Protein AF-A0A2N5KCR0-F1 (afdb_monomer_lite)

pLDDT: mean 78.86, std 12.56, range [38.44, 92.69]

Foldseek 3Di:
DPDDPDDLLRLVVLLVVCVVVPDDLVVSCVVVVHDSVVNVVSCVVPVVPDSVNVVVVVVVVVVVVVVVVD

Secondary structure (DSSP, 8-state):
----SS-HHHHHHHHHHHHSSSS-HHHHHHHTT--HHHHHHHHHHHTT--HHHHHHHHHHHHHHHHHTT-

Structure (mmCIF, N/CA/C/O backbone):
data_AF-A0A2N5KCR0-F1
#
_entry.id   AF-A0A2N5KCR0-F1
#
loop_
_atom_site.group_PDB
_atom_site.id
_atom_site.type_symbol
_atom_site.label_atom_id
_atom_site.label_alt_id
_atom_site.label_comp_id
_atom_site.label_asym_id
_atom_site.label_entity_id
_atom_site.label_seq_id
_atom_site.pdbx_PDB_ins_code
_atom_site.Cartn_x
_atom_site.Cartn_y
_atom_site.Cartn_z
_atom_site.occupancy
_atom_site.B_iso_or_equiv
_atom_site.auth_seq_id
_atom_site.auth_comp_id
_atom_site.auth_asym_id
_atom_site.auth_atom_id
_atom_site.pdbx_PDB_model_num
ATOM 1 N N . MET A 1 1 ? 16.676 -11.181 4.816 1.00 38.44 1 MET A N 1
ATOM 2 C CA . MET A 1 1 ? 15.523 -10.267 4.988 1.00 38.44 1 MET A CA 1
ATOM 3 C C . MET A 1 1 ? 14.340 -11.109 5.426 1.00 38.44 1 MET A C 1
ATOM 5 O O . MET A 1 1 ? 14.131 -12.148 4.814 1.00 38.44 1 MET A O 1
ATOM 9 N N . LYS A 1 2 ? 13.638 -10.749 6.512 1.00 40.62 2 LYS A N 1
ATOM 10 C CA . LYS A 1 2 ? 12.401 -11.451 6.901 1.00 40.62 2 LYS A CA 1
ATOM 11 C C . LYS A 1 2 ? 11.466 -11.440 5.691 1.00 40.62 2 LYS A C 1
ATOM 13 O O . LYS A 1 2 ? 11.252 -10.369 5.132 1.00 40.62 2 LYS A O 1
ATOM 18 N N . MET A 1 3 ? 10.991 -12.613 5.275 1.00 43.50 3 MET A N 1
ATOM 19 C CA . MET A 1 3 ? 9.988 -12.737 4.219 1.00 43.50 3 MET A CA 1
ATOM 20 C C . MET A 1 3 ? 8.816 -11.833 4.601 1.00 43.50 3 MET A C 1
ATOM 22 O O . MET A 1 3 ? 8.207 -12.035 5.652 1.00 43.50 3 MET A O 1
ATOM 26 N N . SER A 1 4 ? 8.565 -10.7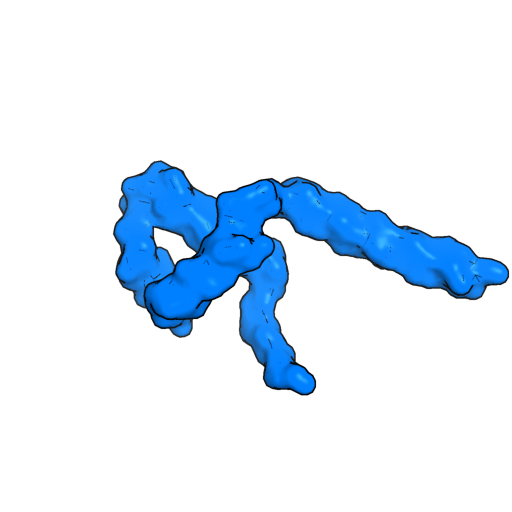86 3.819 1.00 57.56 4 SER A N 1
ATOM 27 C CA . SER A 1 4 ? 7.404 -9.929 4.027 1.00 57.56 4 SER A CA 1
ATOM 28 C C . SER A 1 4 ? 6.158 -10.803 3.910 1.00 57.56 4 SER A C 1
ATOM 30 O O . SER A 1 4 ? 5.948 -11.424 2.874 1.00 57.56 4 SER A O 1
ATOM 32 N N . THR A 1 5 ? 5.343 -10.872 4.964 1.00 74.56 5 THR A N 1
ATOM 33 C CA . THR A 1 5 ? 4.096 -11.662 4.980 1.00 74.56 5 THR A CA 1
ATOM 34 C C . THR A 1 5 ? 3.105 -11.210 3.901 1.00 74.56 5 THR A C 1
ATOM 36 O O . THR A 1 5 ? 2.222 -11.968 3.516 1.00 74.56 5 THR A O 1
ATOM 39 N N . PHE A 1 6 ? 3.267 -9.985 3.395 1.00 83.19 6 PHE A N 1
ATOM 40 C CA . PHE A 1 6 ? 2.425 -9.385 2.371 1.00 83.19 6 PHE A CA 1
ATOM 41 C C . PHE A 1 6 ? 3.175 -9.274 1.045 1.00 83.19 6 PHE A C 1
ATOM 43 O O . PHE A 1 6 ? 4.296 -8.758 0.989 1.00 83.19 6 PHE A O 1
ATOM 50 N N . THR A 1 7 ? 2.526 -9.734 -0.020 1.00 86.50 7 THR A N 1
ATO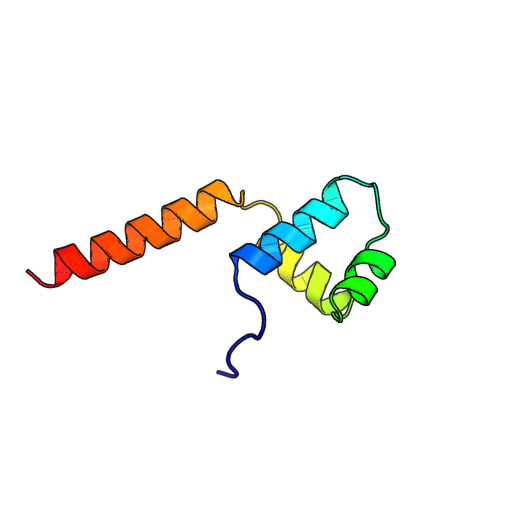M 51 C CA . THR A 1 7 ? 2.960 -9.502 -1.401 1.00 86.50 7 THR A CA 1
ATOM 52 C C . THR A 1 7 ? 2.698 -8.056 -1.817 1.00 86.50 7 THR A C 1
ATOM 54 O O . THR A 1 7 ? 1.841 -7.376 -1.256 1.00 86.50 7 THR A O 1
ATOM 57 N N . GLU A 1 8 ? 3.415 -7.577 -2.831 1.00 84.12 8 GLU A N 1
ATOM 58 C CA . GLU A 1 8 ? 3.238 -6.216 -3.356 1.00 84.12 8 GLU A CA 1
ATOM 59 C C . GLU A 1 8 ? 1.822 -5.988 -3.899 1.00 84.12 8 GLU A C 1
ATOM 61 O O . GLU A 1 8 ? 1.249 -4.920 -3.705 1.00 84.12 8 GLU A O 1
ATOM 66 N N . GLU A 1 9 ? 1.220 -7.025 -4.482 1.00 83.81 9 GLU A N 1
ATOM 67 C CA . GLU A 1 9 ? -0.173 -7.021 -4.934 1.00 83.81 9 GLU A CA 1
ATOM 68 C C . GLU A 1 9 ? -1.139 -6.805 -3.758 1.00 83.81 9 GLU A C 1
ATOM 70 O O . GLU A 1 9 ? -1.999 -5.925 -3.822 1.00 83.81 9 GLU A O 1
ATOM 75 N N . GLN A 1 10 ? -0.949 -7.529 -2.648 1.00 87.38 10 GLN A N 1
ATOM 76 C CA . GLN A 1 10 ? -1.755 -7.348 -1.434 1.00 87.38 10 GLN A CA 1
ATOM 77 C C . GLN A 1 10 ? -1.582 -5.951 -0.836 1.00 87.38 10 GLN A C 1
ATOM 79 O O . GLN A 1 10 ? -2.562 -5.337 -0.425 1.00 87.38 10 GLN A O 1
ATOM 84 N N . ILE A 1 11 ? -0.353 -5.427 -0.814 1.00 89.19 11 ILE A N 1
ATOM 85 C CA . ILE A 1 11 ? -0.078 -4.080 -0.307 1.00 89.19 11 ILE A CA 1
ATOM 86 C C . ILE A 1 11 ? -0.865 -3.037 -1.106 1.00 89.19 11 ILE A C 1
ATOM 88 O O . ILE A 1 11 ? -1.535 -2.196 -0.508 1.00 89.19 11 ILE A O 1
ATOM 92 N N . VAL A 1 12 ? -0.837 -3.099 -2.440 1.00 86.75 12 VAL A N 1
ATOM 93 C CA . VAL A 1 12 ? -1.571 -2.130 -3.269 1.00 86.75 12 VAL A CA 1
ATOM 94 C C . VAL A 1 12 ? -3.082 -2.296 -3.143 1.00 86.75 12 VAL A C 1
ATOM 96 O O . VAL A 1 12 ? -3.788 -1.292 -3.093 1.00 86.75 12 VAL A O 1
ATOM 99 N N . GLN A 1 13 ? -3.599 -3.523 -3.020 1.00 87.25 13 GLN A N 1
ATOM 100 C CA . GLN A 1 13 ? -5.028 -3.724 -2.754 1.00 87.25 13 GLN A CA 1
ATOM 101 C C . GLN A 1 13 ? -5.467 -3.063 -1.440 1.00 87.25 13 GLN A C 1
ATOM 103 O O . GLN A 1 13 ? -6.491 -2.383 -1.421 1.00 87.25 13 GLN A O 1
ATOM 108 N N . ILE A 1 14 ? -4.673 -3.200 -0.374 1.00 89.69 14 ILE A N 1
ATOM 109 C CA . ILE A 1 14 ? -4.946 -2.574 0.929 1.00 89.69 14 ILE A CA 1
ATOM 110 C C . ILE A 1 14 ? -4.898 -1.042 0.828 1.00 89.69 14 ILE A C 1
ATOM 112 O O . ILE A 1 14 ? -5.745 -0.357 1.398 1.00 89.69 14 ILE A O 1
ATOM 116 N N . LEU A 1 15 ? -3.924 -0.488 0.097 1.00 88.44 15 LEU A N 1
ATOM 117 C CA . LEU A 1 15 ? -3.841 0.958 -0.132 1.00 88.44 15 LEU A CA 1
ATOM 118 C C . LEU A 1 15 ? -5.065 1.474 -0.895 1.00 88.44 15 LEU A C 1
ATOM 120 O O . LEU A 1 15 ? -5.668 2.457 -0.473 1.00 88.44 15 LEU A O 1
ATOM 124 N N . ARG A 1 16 ? -5.483 0.765 -1.948 1.00 86.12 16 ARG A N 1
ATOM 125 C CA . ARG A 1 16 ? -6.645 1.135 -2.761 1.00 86.12 16 ARG A CA 1
ATOM 126 C C . ARG A 1 16 ? -7.952 1.076 -1.971 1.00 86.12 16 ARG A C 1
ATOM 128 O O . ARG A 1 16 ? -8.781 1.964 -2.127 1.00 86.12 16 ARG A O 1
ATOM 135 N N . GLU A 1 17 ? -8.124 0.079 -1.102 1.00 87.19 17 GLU A N 1
ATOM 136 C CA . GLU A 1 17 ? -9.286 -0.033 -0.203 1.00 87.19 17 GLU A CA 1
ATOM 137 C C . GLU A 1 17 ? -9.400 1.166 0.754 1.00 87.19 17 GLU A C 1
ATOM 139 O O . GLU A 1 17 ? -10.498 1.602 1.093 1.00 87.19 17 GLU A O 1
ATOM 144 N N . ALA A 1 18 ? -8.271 1.745 1.166 1.00 86.25 18 ALA A N 1
ATOM 145 C CA . ALA A 1 18 ? -8.268 2.980 1.944 1.00 86.25 18 ALA A CA 1
ATOM 146 C C . ALA A 1 18 ? -8.482 4.242 1.083 1.00 86.25 18 ALA A C 1
ATOM 148 O O . ALA A 1 18 ? -8.925 5.264 1.604 1.00 86.25 18 ALA A O 1
ATOM 149 N N . GLU A 1 19 ? -8.175 4.194 -0.217 1.00 81.94 19 GLU A N 1
ATOM 150 C CA . GLU A 1 19 ? -8.386 5.300 -1.163 1.00 81.94 19 GLU A CA 1
ATOM 151 C C . GLU A 1 19 ? -9.824 5.389 -1.692 1.00 81.94 19 GLU A C 1
ATOM 153 O O . GLU A 1 19 ? -10.256 6.486 -2.043 1.00 81.94 19 GLU A O 1
ATOM 158 N N . THR A 1 20 ? -10.598 4.293 -1.704 1.00 79.25 20 THR A N 1
ATOM 159 C CA . THR A 1 20 ? -12.028 4.339 -2.080 1.00 79.25 20 THR A CA 1
ATOM 160 C C . THR A 1 20 ? -12.885 5.118 -1.079 1.00 79.25 20 THR A C 1
ATOM 162 O O . THR A 1 20 ? -14.011 5.492 -1.397 1.00 79.25 20 THR A O 1
ATOM 165 N N . GLY A 1 21 ? -12.359 5.409 0.117 1.00 74.19 21 GLY A N 1
ATOM 166 C CA . GLY A 1 21 ? -13.015 6.246 1.125 1.00 74.19 21 GLY A CA 1
ATOM 167 C C . GLY A 1 21 ? -14.146 5.555 1.895 1.00 74.19 21 GLY A C 1
ATOM 168 O O . GLY A 1 21 ? -14.756 6.175 2.762 1.00 74.19 21 GLY A O 1
ATOM 169 N N . GLU A 1 22 ? -14.410 4.274 1.628 1.00 78.25 22 GLU A N 1
ATOM 170 C CA . GLU A 1 22 ? -15.455 3.488 2.304 1.00 78.25 22 GLU A CA 1
ATOM 171 C C . GLU A 1 22 ? -15.082 3.127 3.751 1.00 78.25 22 GLU A C 1
ATOM 173 O O . GLU A 1 22 ? -15.951 2.899 4.595 1.00 78.25 22 GLU A O 1
ATOM 178 N N . GLN A 1 23 ? -13.783 3.076 4.061 1.00 83.19 23 GLN A N 1
ATOM 179 C CA . GLN A 1 23 ? -13.264 2.731 5.383 1.00 83.19 23 GLN A CA 1
ATOM 180 C C . GLN A 1 23 ? -12.145 3.689 5.801 1.00 83.19 23 GLN A C 1
ATOM 182 O O . GLN A 1 23 ? -11.324 4.117 4.995 1.00 83.19 23 GLN A O 1
ATOM 187 N N . THR A 1 24 ? -12.076 4.008 7.096 1.00 88.88 24 THR A N 1
ATOM 188 C CA . THR A 1 24 ? -10.953 4.778 7.644 1.00 88.88 24 THR A CA 1
ATOM 189 C C . THR A 1 24 ? -9.671 3.945 7.620 1.00 88.88 24 THR A C 1
ATOM 191 O O . THR A 1 24 ? -9.713 2.727 7.805 1.00 88.88 24 THR A O 1
ATOM 194 N N . ILE A 1 25 ? -8.513 4.600 7.477 1.00 87.69 25 ILE A N 1
ATOM 195 C CA . ILE A 1 25 ? -7.195 3.936 7.482 1.00 87.69 25 ILE A CA 1
ATOM 196 C C . ILE A 1 25 ? -7.031 3.053 8.727 1.00 87.69 25 ILE A C 1
ATOM 198 O O . ILE A 1 25 ? -6.605 1.907 8.616 1.00 87.69 25 ILE A O 1
ATOM 202 N N . GLY A 1 26 ? -7.456 3.532 9.900 1.00 88.62 26 GLY A N 1
ATOM 203 C CA . GLY A 1 26 ? -7.418 2.751 11.136 1.00 88.62 26 GLY A CA 1
ATOM 204 C C . GLY A 1 26 ? -8.282 1.482 11.103 1.00 88.62 26 GLY A C 1
ATOM 205 O O . GLY A 1 26 ? -7.905 0.478 11.708 1.00 88.62 26 GLY A O 1
ATOM 206 N N . ARG A 1 27 ? -9.414 1.484 10.384 1.00 91.25 27 ARG A N 1
ATOM 207 C CA . ARG A 1 27 ? -10.255 0.290 10.198 1.00 91.25 27 ARG A CA 1
ATOM 208 C C . ARG A 1 27 ? -9.601 -0.695 9.235 1.00 91.25 27 ARG A C 1
ATOM 210 O O . ARG A 1 27 ? -9.478 -1.861 9.590 1.00 91.25 27 ARG A O 1
ATOM 217 N N . VAL A 1 28 ? -9.113 -0.215 8.092 1.00 91.00 28 VAL A N 1
ATOM 218 C CA . VAL A 1 28 ? -8.359 -1.024 7.117 1.00 91.00 28 VAL A CA 1
ATOM 219 C C . VAL A 1 28 ? -7.155 -1.686 7.798 1.00 91.00 28 VAL A C 1
ATOM 221 O O . VAL A 1 28 ? -6.962 -2.895 7.705 1.00 91.00 28 VAL A O 1
ATOM 224 N N . CYS A 1 29 ? -6.405 -0.925 8.596 1.00 91.25 29 CYS A N 1
ATOM 225 C CA . CYS A 1 29 ? -5.265 -1.435 9.350 1.00 91.25 29 CYS A CA 1
ATOM 226 C C . CYS A 1 29 ? -5.651 -2.566 10.316 1.00 91.25 29 CYS A C 1
ATOM 228 O O . CYS A 1 29 ? -4.977 -3.592 10.357 1.00 91.25 29 CYS A O 1
ATOM 230 N N . ARG A 1 30 ? -6.767 -2.429 11.048 1.00 91.50 30 ARG A N 1
ATOM 231 C CA . ARG A 1 30 ? -7.264 -3.491 11.941 1.00 91.50 30 ARG A CA 1
ATOM 232 C C . ARG A 1 30 ? -7.737 -4.727 11.180 1.00 91.50 30 ARG A C 1
ATOM 234 O O . ARG A 1 30 ? -7.416 -5.829 11.609 1.00 91.50 30 ARG A O 1
ATOM 241 N N . THR A 1 31 ? -8.459 -4.553 10.072 1.00 90.50 31 THR A N 1
ATOM 242 C CA . THR A 1 31 ? -8.952 -5.662 9.237 1.00 90.50 31 THR A CA 1
ATOM 243 C C . THR A 1 31 ? -7.802 -6.515 8.706 1.00 90.50 31 THR A C 1
ATOM 245 O O . THR A 1 31 ? -7.872 -7.739 8.755 1.00 90.50 31 THR A O 1
ATOM 248 N N . HIS A 1 32 ? -6.720 -5.872 8.256 1.00 89.44 32 HIS A N 1
ATOM 249 C CA . HIS A 1 32 ? -5.552 -6.551 7.681 1.00 89.44 32 HIS A CA 1
ATOM 250 C C . HIS A 1 32 ? -4.447 -6.860 8.703 1.00 89.44 32 HIS A C 1
ATOM 252 O O . HIS A 1 32 ? -3.404 -7.397 8.337 1.00 89.44 32 HIS A O 1
ATOM 258 N N . GLY A 1 33 ? -4.650 -6.533 9.985 1.00 90.50 33 GLY A N 1
ATOM 259 C CA . GLY A 1 33 ? -3.683 -6.801 11.054 1.00 90.50 33 GLY A CA 1
ATOM 260 C C . GLY A 1 33 ? -2.367 -6.025 10.926 1.00 90.50 33 GLY A C 1
ATOM 261 O O . GLY A 1 33 ? -1.323 -6.500 11.373 1.00 90.50 33 GLY A O 1
ATOM 262 N N . ILE A 1 34 ? -2.396 -4.843 10.310 1.00 92.00 34 ILE A N 1
ATOM 263 C CA . ILE A 1 34 ? -1.227 -3.977 10.115 1.00 92.00 34 ILE A CA 1
ATOM 264 C C . ILE A 1 34 ? -1.318 -2.726 10.988 1.00 92.00 34 ILE A C 1
ATOM 266 O O . ILE A 1 34 ? -2.392 -2.302 11.404 1.00 92.00 34 ILE A O 1
ATOM 270 N N . SER A 1 35 ? -0.175 -2.104 11.267 1.00 91.69 35 SER A N 1
ATOM 271 C CA . SER A 1 35 ? -0.142 -0.797 11.926 1.00 91.69 35 SER A CA 1
ATOM 272 C C . SER A 1 35 ? -0.305 0.337 10.913 1.00 91.69 35 SER A C 1
ATOM 274 O O . SER A 1 35 ? 0.153 0.231 9.774 1.00 91.69 35 SER A O 1
ATOM 276 N N . GLU A 1 36 ? -0.862 1.470 11.344 1.00 90.12 36 GLU A N 1
ATOM 277 C CA . GLU A 1 36 ? -0.983 2.664 10.492 1.00 90.12 36 GLU A CA 1
ATOM 278 C C . GLU A 1 36 ? 0.383 3.145 9.981 1.00 90.12 36 GLU A C 1
ATOM 280 O O . GLU A 1 36 ? 0.516 3.556 8.833 1.00 90.12 36 GLU A O 1
ATOM 285 N N . ASN A 1 37 ? 1.441 3.002 10.785 1.00 92.69 37 ASN A N 1
ATOM 286 C CA . ASN A 1 37 ? 2.803 3.314 10.351 1.00 92.69 37 ASN A CA 1
ATOM 287 C C . ASN A 1 37 ? 3.255 2.446 9.160 1.00 92.69 37 ASN A C 1
ATOM 289 O O . ASN A 1 37 ? 3.910 2.934 8.235 1.00 92.69 37 ASN A O 1
ATOM 293 N N . THR A 1 38 ? 2.877 1.163 9.159 1.00 90.88 38 THR A N 1
ATOM 294 C CA . THR A 1 38 ? 3.133 0.250 8.034 1.00 90.88 38 THR A CA 1
ATOM 295 C C . THR A 1 38 ? 2.355 0.697 6.803 1.00 90.88 38 THR A C 1
ATOM 297 O O . THR A 1 38 ? 2.934 0.806 5.725 1.00 90.88 38 THR A O 1
ATOM 300 N N . PHE A 1 39 ? 1.080 1.051 6.980 1.00 90.94 39 PHE A N 1
ATOM 301 C CA . PHE A 1 39 ? 0.235 1.568 5.908 1.00 90.94 39 PHE A CA 1
ATOM 302 C C . PHE A 1 39 ? 0.831 2.823 5.255 1.00 90.94 39 PHE A C 1
ATOM 304 O O . PHE A 1 39 ? 0.976 2.868 4.037 1.00 90.94 39 PHE A O 1
ATOM 311 N N . TYR A 1 40 ? 1.256 3.825 6.030 1.00 90.50 40 TYR A N 1
ATOM 312 C CA . TYR A 1 40 ? 1.865 5.036 5.463 1.00 90.50 40 TYR A CA 1
ATOM 313 C C . TYR A 1 40 ? 3.224 4.771 4.806 1.00 90.50 40 TYR A C 1
ATOM 315 O O . TYR A 1 40 ? 3.542 5.376 3.781 1.00 90.50 40 TYR A O 1
ATOM 323 N N . THR A 1 41 ? 4.009 3.831 5.341 1.00 90.56 41 THR A N 1
ATOM 324 C CA . THR A 1 41 ? 5.258 3.382 4.704 1.00 90.56 41 THR A CA 1
ATOM 325 C C . THR A 1 41 ? 4.977 2.755 3.339 1.00 90.56 41 THR A C 1
ATOM 327 O O . THR A 1 41 ? 5.645 3.076 2.355 1.00 90.56 41 THR A O 1
ATOM 330 N N . TRP A 1 42 ? 3.954 1.903 3.255 1.00 90.81 42 TRP A N 1
ATOM 331 C CA . TRP A 1 42 ? 3.495 1.323 1.998 1.00 90.81 42 TRP A CA 1
ATOM 332 C C . TRP A 1 42 ? 2.944 2.380 1.054 1.00 90.81 42 TRP A C 1
ATOM 334 O O . TRP A 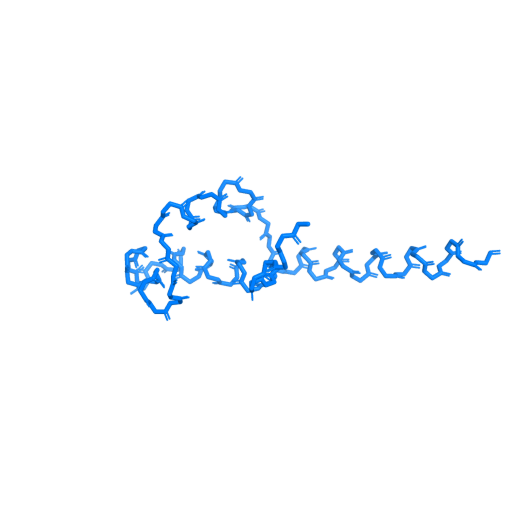1 42 ? 3.323 2.384 -0.110 1.00 90.81 42 TRP A O 1
ATOM 344 N N . ARG A 1 43 ? 2.147 3.332 1.541 1.00 87.06 43 ARG A N 1
ATOM 345 C CA . ARG A 1 43 ? 1.611 4.433 0.734 1.00 87.06 43 ARG A CA 1
ATOM 346 C C . ARG A 1 43 ? 2.720 5.290 0.131 1.00 87.06 43 ARG A C 1
ATOM 348 O O . ARG A 1 43 ? 2.634 5.665 -1.028 1.00 87.06 43 ARG A O 1
ATOM 355 N N . LYS A 1 44 ? 3.799 5.554 0.871 1.00 85.38 44 LYS A N 1
ATOM 356 C CA . LYS A 1 44 ? 4.962 6.282 0.341 1.00 85.38 44 LYS A CA 1
ATOM 357 C C . LYS A 1 44 ? 5.679 5.511 -0.773 1.00 85.38 44 LYS A C 1
ATOM 359 O O . LYS A 1 44 ? 6.214 6.131 -1.686 1.00 85.38 44 LYS A O 1
ATOM 364 N N . LYS A 1 45 ? 5.721 4.178 -0.682 1.00 83.88 45 LYS A N 1
ATOM 365 C CA . LYS A 1 45 ? 6.434 3.316 -1.637 1.00 83.88 45 LYS A CA 1
ATOM 366 C C . LYS A 1 45 ? 5.584 2.918 -2.851 1.00 83.88 45 LYS A C 1
ATOM 368 O O . LYS A 1 45 ? 6.121 2.797 -3.943 1.00 83.88 45 LYS A O 1
ATOM 373 N N . TYR A 1 46 ? 4.284 2.721 -2.654 1.00 83.81 46 TYR A N 1
ATOM 374 C CA . TYR A 1 46 ? 3.367 2.110 -3.617 1.00 83.81 46 TYR A CA 1
ATOM 375 C C . TYR A 1 46 ? 2.122 2.961 -3.924 1.00 83.81 46 TYR A C 1
ATOM 377 O O . TYR A 1 46 ? 1.383 2.622 -4.838 1.00 83.81 46 TYR A O 1
ATOM 385 N N . GLY A 1 47 ? 1.880 4.075 -3.222 1.00 75.31 47 GLY A N 1
ATOM 386 C CA . GLY A 1 47 ? 0.669 4.913 -3.336 1.00 75.31 47 GLY A CA 1
ATOM 387 C C . GLY A 1 47 ? 0.536 5.746 -4.617 1.00 75.31 47 GLY A C 1
ATOM 388 O O . GLY A 1 47 ? -0.164 6.749 -4.624 1.00 75.31 47 GLY A O 1
ATOM 389 N N . GLY A 1 48 ? 1.230 5.357 -5.682 1.00 70.19 48 GLY A N 1
ATOM 390 C CA . GLY A 1 48 ? 1.031 5.847 -7.048 1.00 70.19 48 GLY A CA 1
ATOM 391 C C . GLY A 1 48 ? 1.201 4.733 -8.084 1.00 70.19 48 GLY A C 1
ATOM 392 O O . GLY A 1 48 ? 1.321 5.009 -9.275 1.00 70.19 48 GLY A O 1
ATOM 393 N N . VAL A 1 49 ? 1.273 3.477 -7.632 1.00 70.69 49 VAL A N 1
ATOM 394 C CA . VAL A 1 49 ? 1.492 2.307 -8.477 1.00 70.69 49 VAL A CA 1
ATOM 395 C C . VAL A 1 49 ? 0.168 1.570 -8.612 1.00 70.69 49 VAL A C 1
ATOM 397 O O . VAL A 1 49 ? -0.362 1.044 -7.638 1.00 70.69 49 VAL A O 1
ATOM 400 N N . ASP A 1 50 ? -0.372 1.533 -9.829 1.00 65.06 50 ASP A N 1
ATOM 401 C CA . ASP A 1 50 ? -1.587 0.775 -10.116 1.00 65.06 50 ASP A CA 1
ATOM 402 C C . ASP A 1 50 ? -1.321 -0.739 -10.005 1.00 65.06 50 ASP A C 1
ATOM 404 O O . ASP A 1 50 ? -0.260 -1.227 -10.407 1.00 65.06 50 ASP A O 1
ATOM 408 N N . VAL A 1 51 ? -2.288 -1.508 -9.493 1.00 62.53 51 VAL A N 1
ATOM 409 C CA . VAL A 1 51 ? -2.183 -2.978 -9.375 1.00 62.53 51 VAL A CA 1
ATOM 410 C C . VAL A 1 51 ? -1.850 -3.615 -10.732 1.00 62.53 51 VAL A C 1
ATOM 412 O O . VAL A 1 51 ? -1.062 -4.562 -10.798 1.00 62.53 51 VAL A O 1
ATOM 415 N N . ALA A 1 52 ? -2.393 -3.077 -11.831 1.00 62.06 52 ALA A N 1
ATOM 416 C CA . ALA A 1 52 ? -2.097 -3.549 -13.181 1.00 62.06 52 ALA A CA 1
ATOM 417 C C . ALA A 1 52 ? -0.640 -3.277 -13.591 1.00 62.06 52 ALA A C 1
ATOM 419 O O . ALA A 1 52 ? -0.040 -4.092 -14.295 1.00 62.06 52 ALA A O 1
ATOM 420 N N . ALA A 1 53 ? -0.049 -2.175 -13.117 1.00 67.88 53 ALA A N 1
ATOM 421 C CA . ALA A 1 53 ? 1.356 -1.860 -13.349 1.00 67.88 53 ALA A CA 1
ATOM 422 C C . ALA A 1 53 ? 2.281 -2.827 -12.592 1.00 67.88 53 ALA A C 1
ATOM 424 O O . ALA A 1 53 ? 3.260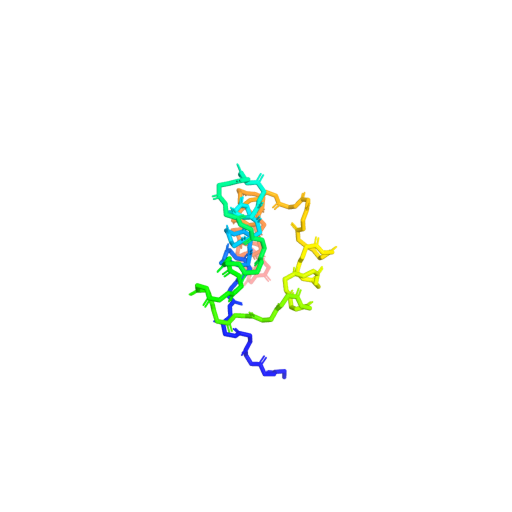 -3.287 -13.174 1.00 67.88 53 ALA A O 1
ATOM 425 N N . ILE A 1 54 ? 1.943 -3.213 -11.353 1.00 69.44 54 ILE A N 1
ATOM 426 C CA . ILE A 1 54 ? 2.711 -4.222 -10.593 1.00 69.44 54 ILE A CA 1
ATOM 427 C C . ILE A 1 54 ? 2.658 -5.585 -11.275 1.00 69.44 54 ILE A C 1
ATOM 429 O O . ILE A 1 54 ? 3.694 -6.222 -11.469 1.00 69.44 54 ILE A O 1
ATOM 433 N N . LYS A 1 55 ? 1.462 -6.028 -11.671 1.00 66.88 55 LYS A N 1
A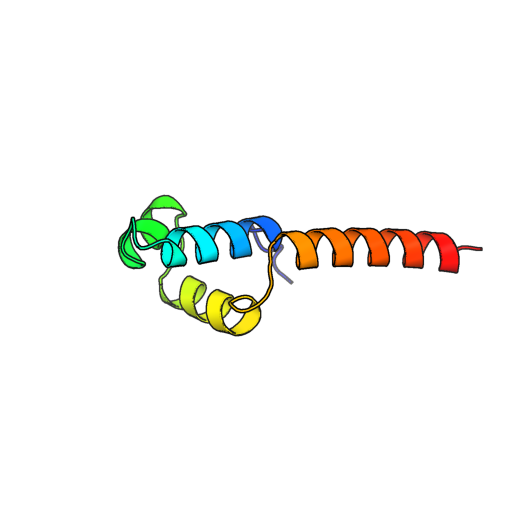TOM 434 C CA . LYS A 1 55 ? 1.289 -7.326 -12.328 1.00 66.88 55 LYS A CA 1
ATOM 435 C C . LYS A 1 55 ? 2.085 -7.397 -13.632 1.00 66.88 55 LYS A C 1
ATOM 437 O O . LYS A 1 55 ? 2.843 -8.343 -13.838 1.00 66.88 55 LYS A O 1
ATOM 442 N N . ARG A 1 56 ? 2.009 -6.340 -14.447 1.00 70.69 56 ARG A N 1
ATOM 443 C CA . ARG A 1 56 ? 2.766 -6.246 -15.698 1.00 70.69 56 ARG A CA 1
ATOM 444 C C . ARG A 1 56 ? 4.275 -6.156 -15.473 1.00 70.69 56 ARG A C 1
ATOM 446 O O . ARG A 1 56 ? 5.020 -6.764 -16.233 1.00 70.69 56 ARG A O 1
ATOM 453 N N . LEU A 1 57 ? 4.734 -5.452 -14.434 1.00 70.94 57 LEU A N 1
ATOM 454 C CA . LEU A 1 57 ? 6.152 -5.409 -14.063 1.00 70.94 57 LEU A CA 1
ATOM 455 C C . LEU A 1 57 ? 6.667 -6.815 -13.728 1.00 70.94 57 LEU A C 1
ATOM 457 O O . LEU A 1 57 ? 7.692 -7.234 -14.256 1.00 70.94 57 LEU A O 1
ATOM 461 N N . ARG A 1 58 ? 5.917 -7.574 -12.921 1.00 72.25 58 ARG A N 1
ATOM 462 C CA . ARG A 1 58 ? 6.285 -8.934 -12.512 1.00 72.25 58 ARG A CA 1
ATOM 463 C C . ARG A 1 58 ? 6.323 -9.908 -13.690 1.00 72.25 58 ARG A C 1
ATOM 465 O O . ARG A 1 58 ? 7.244 -10.715 -13.778 1.00 72.25 58 ARG A O 1
ATOM 472 N N . GLU A 1 59 ? 5.353 -9.821 -14.600 1.00 74.38 59 GLU A N 1
ATOM 473 C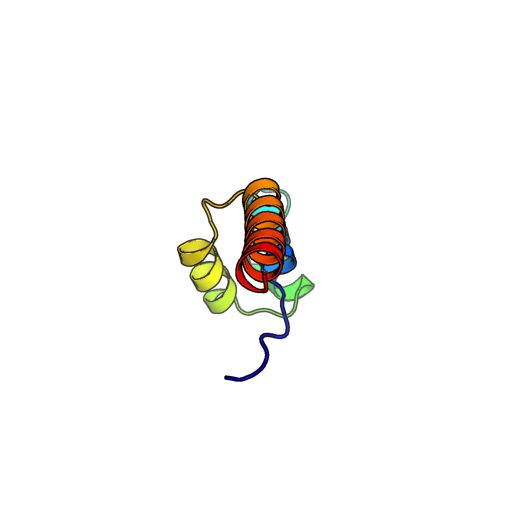 CA . GLU A 1 59 ? 5.338 -10.612 -15.840 1.00 74.38 59 GLU A CA 1
ATOM 474 C C . GLU A 1 59 ? 6.545 -10.288 -16.729 1.00 74.38 59 GLU A C 1
ATOM 476 O O . GLU A 1 59 ? 7.230 -11.200 -17.195 1.00 74.38 59 GLU A O 1
ATOM 481 N N . LEU A 1 60 ? 6.857 -8.998 -16.897 1.00 74.38 60 LEU A N 1
ATOM 482 C CA . LEU A 1 60 ? 8.026 -8.550 -17.654 1.00 74.38 60 LEU A CA 1
ATOM 483 C C . LEU A 1 60 ? 9.340 -9.006 -17.011 1.00 74.38 60 LEU A C 1
ATOM 485 O O . LEU A 1 60 ? 10.237 -9.435 -17.732 1.00 74.38 60 LEU A O 1
ATOM 489 N N . GLU A 1 61 ? 9.471 -8.967 -15.683 1.00 74.50 61 GLU A N 1
ATOM 490 C CA . GLU A 1 61 ? 10.657 -9.486 -14.991 1.00 74.50 61 GLU A CA 1
ATOM 491 C C . GLU A 1 61 ? 10.811 -11.000 -15.175 1.00 74.50 61 GLU A C 1
ATOM 493 O O . GLU A 1 61 ? 11.908 -11.478 -15.475 1.00 74.50 61 GLU A O 1
ATOM 498 N N . HIS A 1 62 ? 9.717 -11.757 -15.073 1.00 73.31 62 HIS A N 1
ATOM 499 C CA . HIS A 1 62 ? 9.723 -13.201 -15.317 1.00 73.31 62 HIS A CA 1
ATOM 500 C C . HIS A 1 62 ? 10.153 -13.536 -16.750 1.00 73.31 62 HIS A C 1
ATOM 502 O O . HIS A 1 62 ? 10.965 -14.439 -16.975 1.00 73.31 62 HIS A O 1
ATOM 508 N N . GLU A 1 63 ? 9.638 -12.790 -17.726 1.00 76.31 63 GLU A N 1
ATOM 509 C CA . GLU A 1 63 ? 9.993 -12.967 -19.129 1.00 76.31 63 GLU A CA 1
ATOM 510 C C . GLU A 1 63 ? 11.446 -12.553 -19.407 1.00 76.31 63 GLU A C 1
ATOM 512 O O . GLU A 1 63 ? 12.155 -13.263 -20.119 1.00 76.31 63 GLU A O 1
ATOM 517 N N . ASN A 1 64 ? 11.944 -11.488 -18.770 1.00 76.25 64 ASN A N 1
ATOM 518 C CA . ASN A 1 64 ? 13.337 -11.047 -18.889 1.00 76.25 64 ASN A CA 1
ATOM 519 C C . ASN A 1 64 ? 14.319 -12.086 -18.326 1.00 76.25 64 ASN A C 1
ATOM 521 O O . ASN A 1 64 ? 15.342 -12.367 -18.946 1.00 76.25 64 ASN A O 1
ATOM 525 N N . VAL A 1 65 ? 13.994 -12.699 -17.182 1.00 76.00 65 VAL A N 1
ATOM 526 C CA . VAL A 1 65 ? 14.790 -13.791 -16.594 1.00 76.00 65 VAL A CA 1
ATOM 527 C C . VAL A 1 65 ? 14.799 -15.019 -17.504 1.00 76.00 65 VAL A C 1
ATOM 529 O O . VAL A 1 65 ? 15.841 -15.658 -17.650 1.00 76.00 65 VAL A O 1
ATOM 532 N N . ARG A 1 66 ? 13.667 -15.348 -18.140 1.00 74.19 66 ARG A N 1
ATOM 533 C CA . ARG A 1 66 ? 13.590 -16.447 -19.114 1.00 74.19 66 ARG A CA 1
ATOM 534 C C . ARG A 1 66 ? 14.439 -16.162 -20.355 1.00 74.19 66 ARG A C 1
ATOM 536 O O . ARG A 1 66 ? 15.156 -17.049 -20.799 1.00 74.19 66 ARG A O 1
ATOM 543 N N . LEU A 1 67 ? 14.378 -14.940 -20.885 1.00 71.38 67 LEU A N 1
ATOM 544 C CA . LEU A 1 67 ? 15.122 -14.531 -22.080 1.00 71.38 67 LEU A CA 1
ATOM 545 C C . LEU A 1 67 ? 16.631 -14.423 -21.833 1.00 71.38 67 LEU A C 1
ATOM 547 O O . LEU A 1 67 ? 17.404 -14.808 -22.695 1.00 71.38 67 LEU A O 1
ATOM 551 N N . LYS A 1 68 ? 17.058 -13.965 -20.650 1.00 71.12 68 LYS A N 1
ATOM 552 C CA . LYS A 1 68 ? 18.481 -13.893 -20.259 1.00 71.12 68 LYS A CA 1
ATOM 553 C C . LYS A 1 68 ? 19.121 -15.247 -19.933 1.00 71.12 68 LYS A C 1
ATOM 555 O O . LYS A 1 68 ? 20.309 -15.292 -19.629 1.00 71.12 68 LYS A O 1
ATOM 560 N N . ARG A 1 69 ? 18.335 -16.327 -19.903 1.00 61.22 69 ARG A N 1
ATOM 561 C CA . ARG A 1 69 ? 18.819 -17.702 -19.694 1.00 61.22 69 ARG A CA 1
ATOM 562 C C . ARG A 1 69 ? 19.129 -18.443 -21.005 1.00 61.22 69 ARG A C 1
ATOM 564 O O . ARG A 1 69 ? 19.553 -19.593 -20.928 1.00 61.22 69 ARG A O 1
ATOM 571 N N . ILE A 1 70 ? 18.913 -17.802 -22.155 1.00 55.00 70 ILE A N 1
ATOM 572 C CA . ILE A 1 70 ? 19.374 -18.218 -23.492 1.00 55.00 70 ILE A CA 1
ATOM 573 C C . ILE A 1 70 ? 20.630 -17.412 -23.820 1.00 55.00 70 ILE A C 1
ATOM 575 O O . ILE A 1 70 ? 21.560 -18.008 -24.402 1.00 55.00 70 ILE A O 1
#

Radius of gyration: 14.57 Å; chains: 1; bounding box: 35×24×35 Å

Sequence (70 aa):
MKMSTFTEEQIVQILREAETGEQTIGRVCRTHGISENTFYTWRKKYGGVDVAAIKRLRELEHENVRLKRI